Protein AF-A0A8H8N3V1-F1 (afdb_monomer_lite)

Secondary structure (DSSP, 8-state):
---EEEEEEEESEEEEEEEEESSSSS-SSS-EEEEEEEEHHHHHTTGGG-SSTT--EEEEEEEEPPGGGHHHHHHHH-STT-

Sequence (82 aa):
MRSALVPGFLKGYVRRFAQSSSDHRGTPEHPGRVVTLIAADDWSSFSSTDEFPHEDVVWGVCYTIDPEYAEEMRKYLGADVF

Structure (mmCIF, N/CA/C/O backbone):
data_AF-A0A8H8N3V1-F1
#
_entry.id   AF-A0A8H8N3V1-F1
#
loop_
_atom_site.group_PDB
_atom_site.id
_atom_site.type_symbol
_atom_site.label_atom_id
_atom_site.label_alt_id
_atom_site.label_comp_id
_atom_site.label_asym_id
_atom_site.label_entity_id
_atom_site.label_seq_id
_atom_site.pdbx_PDB_ins_code
_atom_site.Cartn_x
_atom_site.Cartn_y
_atom_site.Cartn_z
_atom_site.occupancy
_atom_site.B_iso_or_equiv
_atom_site.auth_seq_id
_atom_site.auth_comp_id
_atom_site.auth_asym_id
_atom_site.auth_atom_id
_atom_site.pdbx_PDB_model_num
ATOM 1 N N . MET A 1 1 ? -4.943 7.755 19.861 1.00 51.38 1 MET A N 1
AT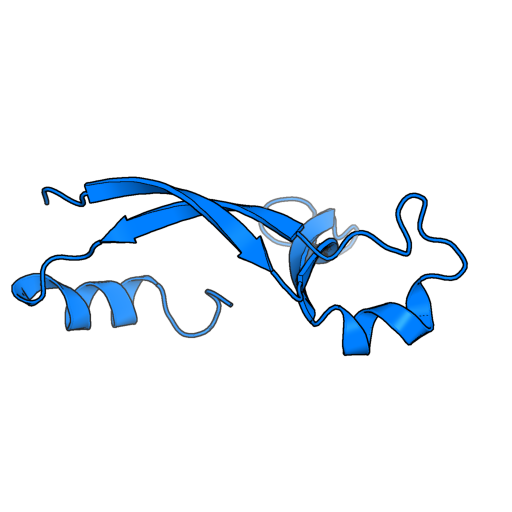OM 2 C CA . MET A 1 1 ? -5.310 6.909 18.707 1.00 51.38 1 MET A CA 1
ATOM 3 C C . MET A 1 1 ? -5.130 5.440 19.083 1.00 51.38 1 MET A C 1
ATOM 5 O O . MET A 1 1 ? -4.000 4.999 19.240 1.00 51.38 1 MET A O 1
ATOM 9 N N . ARG A 1 2 ? -6.215 4.694 19.328 1.00 51.03 2 ARG A N 1
ATOM 10 C CA . ARG A 1 2 ? -6.166 3.227 19.459 1.00 51.03 2 ARG A CA 1
ATOM 11 C C . ARG A 1 2 ? -6.833 2.640 18.220 1.00 51.03 2 ARG A C 1
ATOM 13 O O . ARG A 1 2 ? -8.010 2.312 18.259 1.00 51.03 2 ARG A O 1
ATOM 20 N N . SER A 1 3 ? -6.112 2.591 17.105 1.00 63.16 3 SER A N 1
ATOM 21 C CA . SER A 1 3 ? -6.583 1.836 15.947 1.00 63.16 3 SER A CA 1
ATOM 22 C C . SER A 1 3 ? -6.435 0.344 16.244 1.00 63.16 3 SER A C 1
ATOM 24 O O . SER A 1 3 ? -5.395 -0.102 16.733 1.00 63.16 3 SER A O 1
ATOM 26 N N . ALA A 1 4 ? -7.488 -0.436 15.998 1.00 76.94 4 ALA A N 1
ATOM 27 C CA . ALA A 1 4 ? -7.369 -1.889 16.001 1.00 76.94 4 ALA A CA 1
ATOM 28 C C . ALA A 1 4 ? -6.628 -2.310 14.726 1.00 76.94 4 ALA A C 1
ATOM 30 O O . ALA A 1 4 ? -6.984 -1.867 13.632 1.00 76.94 4 ALA A O 1
ATOM 31 N N . LEU A 1 5 ? -5.593 -3.135 14.890 1.00 89.44 5 LEU A N 1
ATOM 32 C CA . LEU A 1 5 ? -4.780 -3.690 13.814 1.00 89.44 5 LEU A CA 1
ATOM 33 C C . LEU A 1 5 ? -5.174 -5.152 13.621 1.00 89.44 5 LEU A C 1
ATOM 35 O O . LEU A 1 5 ? -4.973 -5.965 14.523 1.00 89.44 5 LEU A O 1
ATOM 39 N N . VAL A 1 6 ? -5.725 -5.484 12.454 1.00 96.06 6 VAL A N 1
ATOM 40 C CA . VAL A 1 6 ? -6.182 -6.845 12.145 1.00 96.06 6 VAL A CA 1
ATOM 41 C C . VAL A 1 6 ? -5.449 -7.362 10.905 1.00 96.06 6 VAL A C 1
ATOM 43 O O . VAL A 1 6 ? -5.661 -6.824 9.815 1.00 96.06 6 VAL A O 1
ATOM 46 N N . PRO A 1 7 ? -4.583 -8.386 11.032 1.00 96.81 7 PRO A N 1
ATOM 47 C CA . PRO A 1 7 ? -4.028 -9.084 9.879 1.00 96.81 7 PRO A CA 1
ATOM 48 C C . PRO A 1 7 ? -5.141 -9.759 9.076 1.00 96.81 7 PRO A C 1
ATOM 50 O O . PRO A 1 7 ? -6.068 -10.334 9.646 1.00 96.81 7 PRO A O 1
ATOM 53 N N . GLY A 1 8 ? -5.036 -9.723 7.754 1.00 96.56 8 GLY A N 1
ATOM 54 C CA . GLY A 1 8 ? -6.020 -10.344 6.880 1.00 96.56 8 GLY A CA 1
ATOM 55 C C . GLY A 1 8 ? -5.581 -10.339 5.427 1.00 96.56 8 GLY A C 1
ATOM 56 O O . GLY A 1 8 ? -4.411 -10.120 5.107 1.00 96.56 8 GLY A O 1
ATOM 57 N N . PHE A 1 9 ? -6.538 -10.580 4.542 1.00 96.50 9 PHE A N 1
ATOM 58 C CA . PHE A 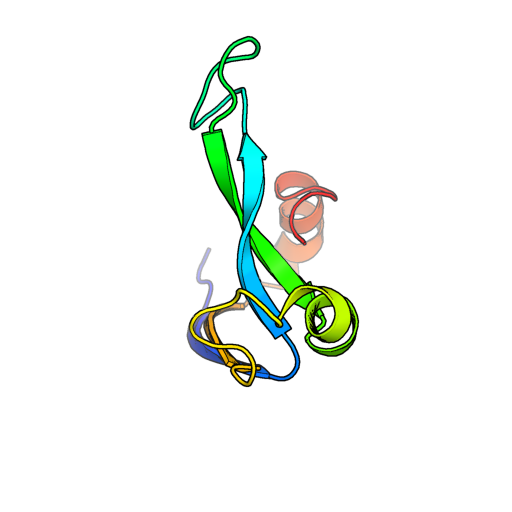1 9 ? -6.309 -10.540 3.109 1.00 96.50 9 PHE A CA 1
ATOM 59 C C . PHE A 1 9 ? -7.517 -9.962 2.371 1.00 96.50 9 PHE A C 1
ATOM 61 O O . PHE A 1 9 ? -8.647 -10.007 2.861 1.00 96.50 9 PHE A O 1
ATOM 68 N N . LEU A 1 10 ? -7.259 -9.440 1.177 1.00 95.62 10 LEU A N 1
ATOM 69 C CA . LEU A 1 10 ? -8.242 -8.942 0.224 1.00 95.62 10 LEU A CA 1
ATOM 70 C C . LEU A 1 10 ? -8.320 -9.912 -0.961 1.00 95.62 10 LEU A C 1
ATOM 72 O O . LEU A 1 10 ? -7.278 -10.346 -1.441 1.00 95.62 10 LEU A O 1
ATOM 76 N N . LYS A 1 11 ? -9.529 -10.258 -1.416 1.00 96.88 11 LYS A N 1
ATOM 77 C CA . LYS A 1 11 ? -9.762 -11.095 -2.609 1.00 96.88 11 LYS A CA 1
ATOM 78 C C . LYS A 1 11 ? -10.127 -10.242 -3.823 1.00 96.88 11 LYS A C 1
ATOM 80 O O . LYS A 1 11 ? -10.699 -9.170 -3.643 1.00 96.88 11 LYS A O 1
ATOM 85 N N . GLY A 1 12 ? -9.883 -10.757 -5.026 1.00 96.19 12 GLY A N 1
ATOM 86 C CA . GLY A 1 12 ? -10.208 -10.104 -6.298 1.00 96.19 12 GLY A CA 1
ATOM 87 C C . GLY A 1 12 ? -9.199 -9.037 -6.726 1.00 96.19 12 GLY A C 1
ATOM 88 O O . GLY A 1 12 ? -9.490 -8.247 -7.621 1.00 96.19 12 GLY A O 1
ATOM 89 N N . TYR A 1 13 ? -8.023 -8.998 -6.095 1.00 96.00 13 TYR A N 1
ATOM 90 C CA . TYR A 1 13 ? -6.965 -8.039 -6.404 1.00 96.00 13 TYR A CA 1
ATOM 91 C C . TYR A 1 13 ? -5.618 -8.741 -6.505 1.00 96.00 13 TYR A C 1
ATOM 93 O O . TYR A 1 13 ? -5.359 -9.718 -5.805 1.00 96.00 13 TYR A O 1
ATOM 101 N N . VAL A 1 14 ? -4.731 -8.175 -7.315 1.00 94.94 14 VAL A N 1
ATOM 102 C CA . VAL A 1 14 ? -3.303 -8.491 -7.320 1.00 94.94 14 VAL A CA 1
ATOM 103 C C . VAL A 1 14 ? -2.510 -7.337 -6.728 1.00 94.94 14 VAL A C 1
ATOM 105 O O . VAL A 1 14 ? -2.865 -6.169 -6.886 1.00 94.94 14 VAL A O 1
ATOM 108 N N . ARG A 1 15 ? -1.389 -7.659 -6.076 1.00 95.00 15 ARG A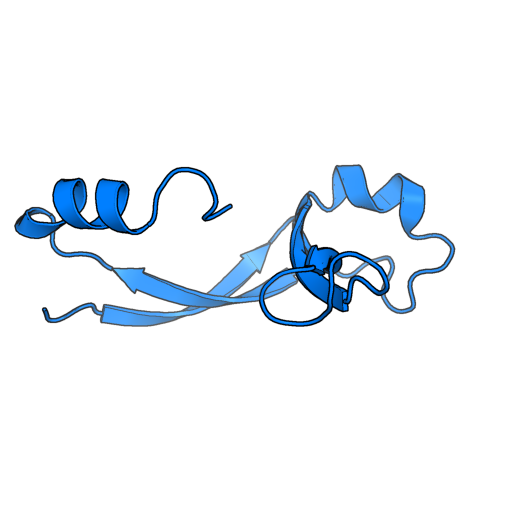 N 1
ATOM 109 C CA . ARG A 1 15 ? -0.389 -6.670 -5.663 1.00 95.00 15 ARG A CA 1
ATOM 110 C C . ARG A 1 15 ? 0.841 -6.811 -6.536 1.00 95.00 15 ARG A C 1
ATOM 112 O O . ARG A 1 15 ? 1.493 -7.857 -6.517 1.00 95.00 15 ARG A O 1
ATOM 119 N N . ARG A 1 16 ? 1.184 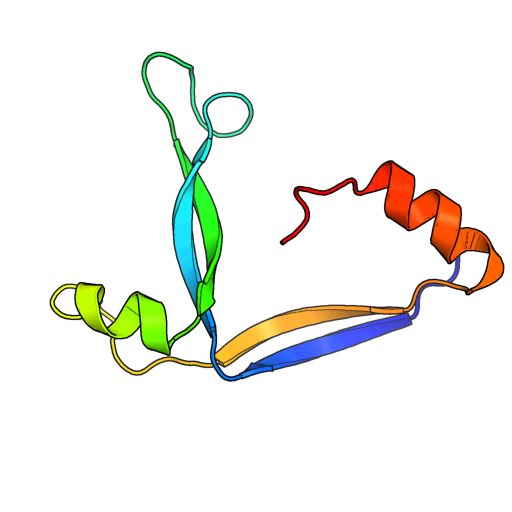-5.751 -7.264 1.00 93.06 16 ARG A N 1
ATOM 120 C CA . ARG A 1 16 ? 2.347 -5.719 -8.162 1.00 93.06 16 ARG A CA 1
ATOM 121 C C . ARG A 1 16 ? 3.096 -4.401 -8.033 1.00 93.06 16 ARG A C 1
ATOM 123 O O . ARG A 1 16 ? 2.517 -3.376 -7.683 1.00 93.06 16 ARG A O 1
ATOM 130 N N . PHE A 1 17 ? 4.393 -4.426 -8.336 1.00 93.62 17 PHE A N 1
ATOM 131 C CA . PHE A 1 17 ? 5.231 -3.228 -8.422 1.00 93.62 17 PHE A CA 1
ATOM 132 C C . PHE A 1 17 ? 5.000 -2.525 -9.767 1.00 93.62 17 PHE A C 1
ATOM 134 O O . PHE A 1 17 ? 5.856 -2.540 -10.652 1.00 93.62 17 PHE A O 1
ATOM 141 N N . ALA A 1 18 ? 3.798 -1.983 -9.952 1.00 92.25 18 ALA A N 1
ATOM 142 C CA . ALA A 1 18 ? 3.327 -1.442 -11.227 1.00 92.25 18 ALA A CA 1
ATOM 143 C C . ALA A 1 18 ? 3.115 0.081 -11.215 1.00 92.25 18 ALA A C 1
ATOM 145 O O . ALA A 1 18 ? 2.815 0.654 -12.259 1.00 92.25 18 ALA A O 1
ATOM 146 N N . GLN A 1 19 ? 3.319 0.749 -10.077 1.00 94.31 19 GLN A N 1
ATOM 147 C CA . GLN A 1 19 ? 3.194 2.200 -9.959 1.00 94.31 19 GLN A CA 1
ATOM 148 C C . GLN A 1 19 ? 4.570 2.869 -10.032 1.00 94.31 19 GLN A C 1
ATOM 150 O O . GLN A 1 19 ? 5.507 2.443 -9.358 1.00 94.31 19 GLN A O 1
ATOM 155 N N . SER A 1 20 ? 4.700 3.911 -10.855 1.00 95.44 20 SER A N 1
ATOM 156 C CA . SER A 1 20 ? 5.932 4.704 -10.967 1.00 95.44 20 SER A CA 1
ATOM 157 C C . SER A 1 20 ? 6.167 5.527 -9.697 1.00 95.44 20 SER A C 1
ATOM 159 O O . SER A 1 20 ? 5.233 6.140 -9.187 1.00 95.44 20 SER A O 1
ATOM 161 N N . SER A 1 21 ? 7.404 5.570 -9.197 1.00 95.94 21 SER A N 1
ATOM 162 C CA . SER A 1 21 ? 7.803 6.444 -8.085 1.00 95.94 21 SER A CA 1
ATOM 163 C C . SER A 1 21 ? 9.109 7.159 -8.410 1.00 95.94 21 SER A C 1
ATOM 165 O O . SER A 1 21 ? 10.172 6.542 -8.487 1.00 95.94 21 SER A O 1
ATOM 167 N N . SER A 1 22 ? 9.026 8.475 -8.579 1.00 95.56 22 SER A N 1
ATOM 168 C CA . SER A 1 22 ? 10.156 9.354 -8.911 1.00 95.56 22 SER A CA 1
ATOM 169 C C . SER A 1 22 ? 10.625 10.224 -7.742 1.00 95.56 22 SER A C 1
ATOM 171 O O . SER A 1 22 ? 11.617 10.930 -7.871 1.00 95.56 22 SER A O 1
ATOM 173 N N . ASP A 1 23 ? 9.899 10.214 -6.629 1.00 92.69 23 ASP A N 1
ATOM 174 C CA . ASP A 1 23 ? 10.077 11.108 -5.480 1.00 92.69 23 ASP A CA 1
ATOM 175 C C . ASP A 1 23 ? 10.523 10.376 -4.200 1.00 92.69 23 ASP A C 1
ATOM 177 O O . ASP A 1 23 ? 11.164 10.971 -3.337 1.00 92.69 23 ASP A O 1
ATOM 181 N N . HIS A 1 24 ? 10.230 9.076 -4.087 1.00 92.44 24 HIS A N 1
ATOM 182 C CA . HIS A 1 24 ? 10.548 8.269 -2.903 1.00 92.44 24 HIS A CA 1
ATOM 183 C C . HIS A 1 24 ? 11.454 7.069 -3.183 1.00 92.44 24 HIS A C 1
ATOM 185 O O . HIS A 1 24 ? 12.272 6.700 -2.334 1.00 92.44 24 HIS A O 1
ATOM 191 N N . ARG A 1 25 ? 11.252 6.374 -4.310 1.00 94.81 25 ARG A N 1
ATOM 192 C CA . ARG A 1 25 ? 11.971 5.132 -4.663 1.00 94.81 25 ARG A CA 1
ATOM 193 C C . ARG A 1 25 ? 12.649 5.195 -6.033 1.00 94.81 25 ARG A C 1
ATOM 195 O O . ARG A 1 25 ? 13.014 4.159 -6.578 1.00 94.81 25 ARG A O 1
ATOM 202 N N . GLY A 1 26 ? 12.850 6.398 -6.554 1.00 95.50 26 GLY A N 1
ATOM 203 C CA . GLY A 1 26 ? 13.556 6.675 -7.799 1.00 95.50 26 GLY A CA 1
ATOM 204 C C . GLY A 1 26 ? 13.873 8.159 -7.913 1.00 95.50 26 GLY A C 1
ATOM 205 O O . GLY A 1 26 ? 13.805 8.885 -6.922 1.00 95.50 26 GLY A O 1
ATOM 206 N N . THR A 1 27 ? 14.198 8.595 -9.123 1.00 96.88 27 THR A N 1
ATOM 207 C CA . THR A 1 27 ? 14.322 10.013 -9.486 1.00 96.88 27 THR A CA 1
ATOM 208 C C . THR A 1 27 ? 13.405 10.320 -10.673 1.00 96.88 27 THR A C 1
ATOM 210 O O . THR A 1 27 ? 12.879 9.387 -11.289 1.00 96.88 27 THR A O 1
ATOM 213 N N . PRO A 1 28 ? 13.194 11.596 -11.037 1.00 96.31 28 PRO A N 1
ATOM 214 C CA . PRO A 1 28 ? 12.466 11.944 -12.257 1.00 96.31 28 PRO A CA 1
ATOM 215 C C . PRO A 1 28 ? 13.055 11.306 -13.527 1.00 96.31 28 PRO A C 1
ATOM 217 O O . PRO A 1 28 ? 12.308 10.878 -14.403 1.00 96.31 28 PRO A O 1
ATOM 220 N N . GLU A 1 29 ? 14.381 11.193 -13.616 1.00 97.69 29 GLU A N 1
ATOM 221 C CA . GLU A 1 29 ? 15.094 10.619 -14.765 1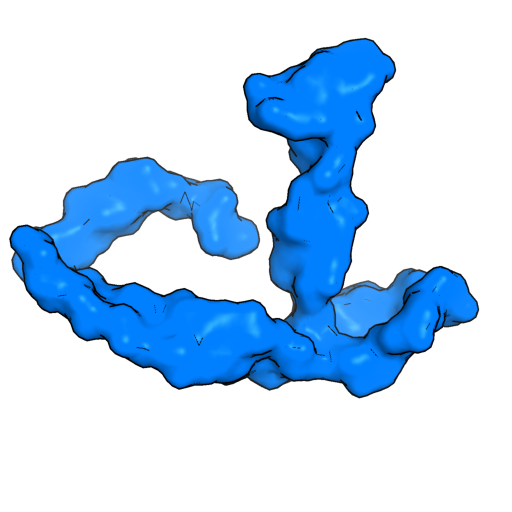.00 97.69 29 GLU A CA 1
ATOM 222 C C . GLU A 1 29 ? 15.114 9.084 -14.732 1.00 97.69 29 GLU A C 1
ATOM 224 O O . GLU A 1 29 ? 15.122 8.427 -15.775 1.00 97.69 29 GLU A O 1
ATOM 229 N N . HIS A 1 30 ? 15.112 8.507 -13.529 1.00 96.88 30 HIS A N 1
ATOM 230 C CA . HIS A 1 30 ? 15.154 7.068 -13.292 1.00 96.88 30 HIS A CA 1
ATOM 231 C C . HIS A 1 30 ? 14.081 6.671 -12.272 1.00 96.88 30 HIS A C 1
ATOM 233 O O . HIS A 1 30 ? 14.395 6.427 -11.100 1.00 96.88 30 HIS A O 1
ATOM 239 N N . PRO A 1 31 ? 12.803 6.621 -12.690 1.00 97.31 31 PRO A N 1
ATOM 240 C CA . PRO A 1 31 ? 11.720 6.293 -11.781 1.00 97.31 31 PRO A CA 1
ATOM 241 C C . PRO A 1 31 ? 11.840 4.846 -11.303 1.00 97.31 31 PRO A C 1
ATOM 243 O O . PRO A 1 31 ? 12.072 3.918 -12.081 1.00 97.31 31 PRO A O 1
ATOM 246 N N . GLY A 1 32 ? 11.642 4.657 -10.003 1.00 97.25 32 GLY A N 1
ATOM 247 C CA . GLY A 1 32 ? 11.460 3.343 -9.415 1.00 97.25 32 GLY A CA 1
ATOM 248 C C . GLY A 1 32 ? 10.048 2.827 -9.651 1.00 97.25 32 GLY A C 1
ATOM 249 O O . GLY A 1 32 ? 9.187 3.506 -10.217 1.00 97.25 32 GLY A O 1
ATOM 250 N N . ARG A 1 33 ? 9.793 1.616 -9.160 1.00 96.06 33 ARG A N 1
ATOM 251 C CA . ARG A 1 33 ? 8.448 1.042 -9.101 1.00 96.06 33 ARG A CA 1
ATOM 252 C C . ARG A 1 33 ? 8.074 0.740 -7.659 1.00 96.06 33 ARG A C 1
ATOM 254 O O . ARG A 1 33 ? 8.903 0.244 -6.899 1.00 96.06 33 ARG A O 1
ATOM 261 N N . VAL A 1 34 ? 6.831 1.027 -7.294 1.00 95.75 34 VAL A N 1
ATOM 262 C CA . VAL A 1 34 ? 6.246 0.744 -5.978 1.00 95.75 34 VAL A CA 1
ATOM 263 C C . VAL A 1 34 ? 4.992 -0.108 -6.125 1.00 95.75 34 VAL A C 1
ATOM 265 O O . VAL A 1 34 ? 4.456 -0.275 -7.224 1.00 95.75 34 VAL A O 1
ATOM 268 N N . VAL A 1 35 ? 4.576 -0.708 -5.011 1.00 95.19 35 VAL A N 1
ATOM 269 C CA . VAL A 1 35 ? 3.397 -1.572 -4.963 1.00 95.19 35 VAL A CA 1
ATOM 270 C C . VAL A 1 35 ? 2.119 -0.773 -5.186 1.00 95.19 35 VAL A C 1
ATOM 272 O O . VAL A 1 35 ? 1.961 0.307 -4.635 1.00 95.19 35 VAL A O 1
ATOM 275 N N . THR A 1 36 ? 1.197 -1.359 -5.939 1.00 94.25 36 THR A N 1
ATOM 276 C CA . THR A 1 36 ? -0.190 -0.907 -6.074 1.00 94.25 36 THR A CA 1
ATOM 277 C C . THR A 1 36 ? -1.119 -2.126 -6.098 1.00 94.25 36 THR A C 1
ATOM 279 O O . THR A 1 36 ? -0.649 -3.261 -6.279 1.00 94.25 36 THR A O 1
ATOM 282 N N . LEU A 1 37 ? -2.412 -1.905 -5.861 1.00 95.19 37 LEU A N 1
ATOM 283 C CA . LEU A 1 37 ? -3.459 -2.910 -6.010 1.00 95.19 37 LEU A CA 1
ATOM 284 C C . LEU A 1 37 ? -4.127 -2.735 -7.370 1.00 95.19 37 LEU A C 1
ATOM 286 O O . LEU A 1 37 ? -4.503 -1.632 -7.745 1.00 95.19 37 LEU A O 1
ATOM 290 N N . ILE A 1 38 ? -4.300 -3.832 -8.097 1.00 93.56 38 ILE A N 1
ATOM 291 C CA . ILE A 1 38 ? -4.991 -3.844 -9.389 1.00 93.56 38 ILE A CA 1
ATOM 292 C C . ILE A 1 38 ? -6.104 -4.879 -9.282 1.00 93.56 38 ILE A C 1
ATOM 294 O O . ILE A 1 38 ? -5.877 -5.958 -8.727 1.00 93.56 38 ILE A O 1
ATOM 298 N N . ALA A 1 39 ? -7.301 -4.561 -9.775 1.00 94.69 39 ALA A N 1
ATOM 299 C CA . ALA A 1 39 ? -8.374 -5.544 -9.857 1.00 94.69 39 ALA A CA 1
ATOM 300 C C . ALA A 1 39 ? -7.888 -6.753 -10.674 1.00 94.69 39 ALA A C 1
ATOM 302 O O . ALA A 1 39 ? -7.253 -6.591 -11.719 1.00 94.69 39 ALA A O 1
ATOM 303 N N . ALA A 1 40 ? -8.156 -7.969 -10.196 1.00 93.75 40 ALA A N 1
ATOM 304 C CA . ALA A 1 40 ? -7.675 -9.185 -10.853 1.00 93.75 40 ALA A CA 1
ATOM 305 C C . ALA A 1 40 ? -8.196 -9.300 -12.300 1.00 93.75 40 ALA A C 1
ATOM 307 O O . ALA A 1 40 ? -7.456 -9.718 -13.192 1.00 93.75 40 ALA A O 1
ATOM 308 N N . ASP A 1 41 ? -9.427 -8.845 -12.544 1.00 93.62 41 ASP A N 1
ATOM 309 C CA . ASP A 1 41 ? -10.037 -8.817 -13.876 1.00 93.62 41 ASP A CA 1
ATOM 310 C C . ASP A 1 41 ? -9.271 -7.899 -14.839 1.00 93.62 41 ASP A C 1
ATOM 312 O O . ASP A 1 41 ? -8.969 -8.307 -15.962 1.00 93.62 41 ASP A O 1
ATOM 316 N N . ASP A 1 42 ? -8.871 -6.705 -14.390 1.00 93.06 42 ASP A N 1
ATOM 317 C CA . ASP A 1 42 ? -8.071 -5.771 -15.194 1.00 93.06 42 ASP A CA 1
ATOM 318 C C . ASP A 1 42 ? -6.669 -6.334 -15.463 1.00 93.06 42 ASP A C 1
ATOM 320 O O . ASP A 1 42 ? -6.132 -6.223 -16.569 1.00 93.06 42 ASP A O 1
ATOM 324 N N . TRP A 1 43 ? -6.075 -6.987 -14.460 1.00 91.88 43 TRP A N 1
ATOM 325 C CA . TRP A 1 43 ? -4.746 -7.581 -14.577 1.00 91.88 43 TRP A CA 1
ATOM 326 C C . TRP A 1 43 ? -4.701 -8.803 -15.497 1.00 91.88 43 TRP A C 1
ATOM 328 O O . TRP A 1 43 ? -3.665 -9.075 -16.108 1.00 91.88 43 TRP A O 1
ATOM 338 N N . SER A 1 44 ? -5.814 -9.525 -15.643 1.00 88.94 44 SER A N 1
ATOM 339 C CA . SER A 1 44 ? -5.892 -10.753 -16.443 1.00 88.94 44 SER A CA 1
ATOM 340 C C . SER A 1 44 ? -5.346 -10.571 -17.866 1.00 88.94 44 SER A C 1
ATOM 342 O O . SER A 1 44 ? -4.628 -11.437 -18.370 1.00 88.94 44 SER A O 1
ATOM 344 N N . SER A 1 45 ? -5.573 -9.399 -18.466 1.00 88.38 45 SER A N 1
ATOM 345 C CA . SER A 1 45 ? -5.103 -9.045 -19.812 1.00 88.38 45 SER A CA 1
ATOM 346 C C . SER A 1 45 ? -3.578 -8.886 -19.924 1.00 88.38 45 SER A C 1
ATOM 348 O O . SER A 1 45 ? -3.035 -8.949 -21.024 1.00 88.38 45 SER A O 1
ATOM 350 N N . PHE A 1 46 ? -2.879 -8.702 -18.802 1.00 85.44 46 PHE A N 1
ATOM 351 C CA . PHE A 1 46 ? -1.424 -8.504 -18.717 1.00 85.44 46 PHE A CA 1
ATOM 352 C C . PHE A 1 46 ? -0.694 -9.693 -18.072 1.00 85.44 46 PHE A C 1
ATOM 354 O O . PHE A 1 46 ? 0.535 -9.719 -18.007 1.00 85.44 46 PHE A O 1
ATOM 361 N N . SER A 1 47 ? -1.446 -10.695 -17.615 1.00 83.12 47 SER A N 1
ATOM 362 C CA . SER A 1 47 ? -0.949 -11.818 -16.816 1.00 83.12 47 SER A CA 1
ATOM 363 C C . SER A 1 47 ? -0.091 -12.826 -17.588 1.00 83.12 47 SER A C 1
ATOM 365 O O . SER A 1 47 ? 0.565 -13.661 -16.974 1.00 83.12 47 SER A O 1
ATOM 367 N N . SER A 1 48 ? -0.031 -12.754 -18.924 1.00 84.38 48 SER A N 1
ATOM 368 C CA . SER A 1 48 ? 0.678 -13.740 -19.757 1.00 84.38 48 SER A CA 1
ATOM 369 C C . SER A 1 48 ? 2.176 -13.861 -19.459 1.00 84.38 48 SER A C 1
ATOM 371 O O . SER A 1 48 ? 2.790 -14.865 -19.806 1.00 84.38 48 SER A O 1
ATOM 373 N N . THR A 1 49 ? 2.771 -12.831 -18.856 1.00 82.06 49 THR A N 1
ATOM 374 C CA . THR A 1 49 ? 4.178 -12.814 -18.426 1.00 82.06 49 THR A CA 1
ATOM 375 C C . THR A 1 49 ? 4.327 -12.682 -16.909 1.00 82.06 49 THR A C 1
ATOM 377 O O . THR A 1 49 ? 5.421 -12.394 -16.432 1.00 82.06 49 THR A O 1
ATOM 380 N N . ASP A 1 50 ? 3.237 -12.823 -16.155 1.00 84.75 50 ASP A N 1
ATOM 381 C CA . ASP A 1 50 ? 3.262 -12.821 -14.696 1.00 84.75 50 ASP A CA 1
ATOM 382 C C . ASP A 1 50 ? 3.646 -14.218 -14.190 1.00 84.75 50 ASP A C 1
ATOM 384 O O . ASP A 1 50 ? 3.159 -15.231 -14.690 1.00 84.75 50 ASP A O 1
ATOM 388 N N . GLU A 1 51 ? 4.526 -14.269 -13.193 1.00 83.00 51 GLU A N 1
ATOM 389 C CA . GLU A 1 51 ? 4.946 -15.504 -12.528 1.00 83.00 51 GLU A CA 1
ATOM 390 C C . GLU A 1 51 ? 3.804 -16.121 -11.698 1.00 83.00 51 GLU A C 1
ATOM 392 O O . GLU A 1 51 ? 3.770 -17.332 -11.479 1.00 83.00 51 GLU A O 1
ATOM 397 N N . PHE A 1 52 ? 2.818 -15.304 -11.304 1.00 83.25 52 PHE A N 1
ATOM 398 C CA . PHE A 1 52 ? 1.649 -15.715 -10.522 1.00 83.25 52 PHE A CA 1
ATOM 399 C C . PHE A 1 52 ? 0.340 -15.237 -11.179 1.00 83.25 52 PHE A C 1
ATOM 401 O O . PHE A 1 52 ? -0.381 -14.415 -10.609 1.00 83.25 52 PHE A O 1
ATOM 408 N N . PRO A 1 53 ? -0.011 -15.748 -12.375 1.00 78.06 53 PRO A N 1
ATOM 409 C CA . PRO A 1 53 ? -1.094 -15.206 -13.205 1.00 78.06 53 PRO A CA 1
ATOM 410 C C . PRO A 1 53 ? -2.507 -15.482 -12.664 1.00 78.06 53 PRO A C 1
ATOM 412 O O . PRO A 1 53 ? -3.479 -14.924 -13.165 1.00 78.06 53 PRO A O 1
ATOM 415 N N . HIS A 1 54 ? -2.632 -16.349 -11.656 1.00 81.50 54 HIS A N 1
ATOM 416 C CA . HIS A 1 54 ? -3.907 -16.750 -11.048 1.00 81.50 54 HIS A CA 1
ATOM 417 C C . HIS A 1 54 ? -4.024 -16.353 -9.572 1.00 81.50 54 HIS A C 1
ATOM 419 O O . HIS A 1 54 ? -4.943 -16.798 -8.890 1.00 81.50 54 HIS A O 1
ATOM 425 N N . GLU A 1 55 ? -3.079 -15.569 -9.052 1.00 86.19 55 GLU A N 1
ATOM 426 C CA . GLU A 1 55 ? -3.196 -15.027 -7.702 1.00 86.19 55 GLU A CA 1
ATOM 427 C C . GLU A 1 55 ? -4.233 -13.900 -7.707 1.00 86.19 55 GLU A C 1
ATOM 429 O O . GLU A 1 55 ? -4.143 -12.983 -8.512 1.00 86.19 55 GLU A O 1
ATOM 434 N N . ASP A 1 56 ? -5.211 -13.955 -6.811 1.00 93.19 56 ASP A N 1
ATOM 435 C CA . ASP A 1 56 ? -6.221 -12.907 -6.622 1.00 93.19 56 ASP A CA 1
ATOM 436 C C . ASP A 1 56 ? -6.394 -12.543 -5.138 1.00 93.19 56 ASP A C 1
ATOM 438 O O . ASP A 1 56 ? -7.394 -11.940 -4.737 1.00 93.19 56 ASP A O 1
ATOM 442 N N . VAL A 1 57 ? -5.420 -12.927 -4.307 1.00 95.88 57 VAL A N 1
ATOM 443 C CA . VAL A 1 57 ? -5.410 -12.704 -2.862 1.00 95.88 57 VAL A CA 1
ATOM 444 C C . VAL A 1 57 ? -4.223 -11.832 -2.478 1.00 95.88 57 VAL A C 1
ATOM 446 O O . VAL A 1 57 ? -3.074 -12.196 -2.705 1.00 95.88 57 VAL A O 1
ATOM 449 N N . VAL A 1 58 ? -4.483 -10.717 -1.795 1.00 96.56 58 VAL A N 1
ATOM 450 C CA . VAL A 1 58 ? -3.440 -9.840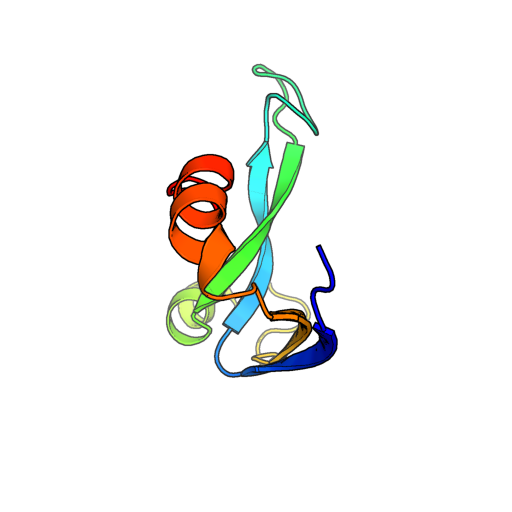 -1.250 1.00 96.56 58 VAL A CA 1
ATOM 451 C C . VAL A 1 58 ? -3.477 -9.844 0.265 1.00 96.56 58 VAL A C 1
ATOM 453 O O . VAL A 1 58 ? -4.426 -9.367 0.880 1.00 96.56 58 VAL A O 1
ATOM 456 N N . TRP A 1 59 ? -2.398 -10.318 0.879 1.00 97.19 59 TRP A N 1
ATOM 457 C CA . TRP A 1 59 ? -2.203 -10.242 2.324 1.00 97.19 59 TRP A CA 1
ATOM 458 C C . TRP A 1 59 ? -1.817 -8.835 2.778 1.00 97.19 59 TRP A C 1
ATOM 460 O O . TRP A 1 59 ? -0.954 -8.184 2.176 1.00 97.19 59 TRP A O 1
ATOM 470 N N . GLY A 1 60 ? -2.414 -8.396 3.883 1.00 96.00 60 GLY A N 1
ATOM 471 C CA . GLY A 1 60 ? -2.186 -7.078 4.453 1.00 96.00 60 GLY A CA 1
ATOM 472 C C . GLY A 1 60 ? -2.771 -6.925 5.851 1.00 96.00 60 GLY A C 1
ATOM 473 O O . GLY A 1 60 ? -2.958 -7.890 6.595 1.00 96.00 60 GLY A O 1
ATOM 474 N N . VAL A 1 61 ? -3.031 -5.674 6.212 1.00 95.88 61 VAL A N 1
ATOM 475 C CA . VAL A 1 61 ? -3.505 -5.279 7.534 1.00 95.88 61 VAL A CA 1
ATOM 476 C C . VAL A 1 61 ? -4.650 -4.290 7.370 1.00 95.88 61 VAL A C 1
ATOM 478 O O . VAL A 1 61 ? -4.536 -3.331 6.611 1.00 95.88 61 VAL A O 1
ATOM 481 N N . CYS A 1 62 ? -5.741 -4.511 8.098 1.00 94.31 62 CYS A N 1
ATOM 482 C CA . CYS A 1 62 ? -6.838 -3.561 8.210 1.00 94.31 62 CYS A CA 1
ATOM 483 C C . CYS A 1 62 ? -6.664 -2.723 9.482 1.00 94.31 62 CYS A C 1
ATOM 485 O O . CYS A 1 62 ? -6.482 -3.268 10.575 1.00 94.31 62 CYS A O 1
ATOM 487 N N . TYR A 1 63 ? -6.739 -1.402 9.328 1.00 92.62 63 TYR A N 1
ATOM 488 C CA . TYR A 1 63 ? -6.736 -0.448 10.431 1.00 92.62 63 TYR A CA 1
ATOM 489 C C . TYR A 1 63 ? -8.151 0.078 10.646 1.00 92.62 63 TYR A C 1
ATOM 491 O O . TYR A 1 63 ? -8.737 0.681 9.749 1.00 92.62 63 TYR A O 1
ATOM 499 N N . THR A 1 64 ? -8.694 -0.113 11.848 1.00 92.75 64 THR A N 1
ATOM 500 C CA . THR A 1 64 ? -9.947 0.549 12.238 1.00 92.75 64 THR A CA 1
ATOM 501 C C . THR A 1 64 ? -9.634 1.944 12.762 1.00 92.75 64 THR A C 1
ATOM 503 O O . THR A 1 64 ? -8.872 2.086 13.720 1.00 92.75 64 THR A O 1
ATOM 506 N N . ILE A 1 65 ? -10.216 2.966 12.140 1.00 91.19 65 ILE A N 1
ATOM 507 C CA . ILE A 1 65 ? -10.105 4.359 12.579 1.00 91.19 65 ILE A CA 1
ATOM 508 C C . ILE A 1 65 ? -11.297 4.683 13.479 1.00 91.19 65 ILE A C 1
ATOM 510 O O . ILE A 1 65 ? -12.433 4.352 13.141 1.00 91.19 65 ILE A O 1
ATOM 514 N N . ASP A 1 66 ? -11.031 5.317 14.623 1.00 93.31 66 ASP A N 1
ATOM 515 C CA . ASP A 1 66 ? -12.083 5.834 15.502 1.00 93.31 66 ASP A CA 1
ATOM 516 C C . ASP A 1 66 ? -12.969 6.819 14.715 1.00 93.31 66 ASP A C 1
ATOM 518 O O . ASP A 1 66 ? -12.417 7.710 14.054 1.00 93.31 66 ASP A O 1
ATOM 522 N N . PRO A 1 67 ? -14.310 6.688 14.757 1.00 93.56 67 PRO A N 1
ATOM 523 C CA . PRO A 1 67 ? -15.214 7.608 14.076 1.00 93.56 67 PRO A CA 1
ATOM 524 C C . PRO A 1 67 ? -14.938 9.089 14.362 1.00 93.56 67 PRO A C 1
ATOM 526 O O . PRO A 1 67 ? -15.110 9.904 13.456 1.00 93.56 67 PRO A O 1
ATOM 529 N N . GLU A 1 68 ? -14.459 9.435 15.565 1.00 96.44 68 GLU A N 1
ATOM 530 C CA . GLU A 1 68 ? -14.097 10.812 15.935 1.00 96.44 68 GLU A CA 1
ATOM 531 C C . GLU A 1 68 ? -12.987 11.392 15.036 1.00 96.44 68 GLU A C 1
ATOM 533 O O . GLU A 1 68 ? -13.017 12.575 14.700 1.00 96.44 68 GLU A O 1
ATOM 538 N N . TYR A 1 69 ? -12.050 10.558 14.567 1.00 92.94 69 TYR A N 1
ATOM 539 C CA . TYR A 1 69 ? -10.911 10.973 13.733 1.00 92.94 69 TYR A CA 1
ATOM 540 C C . TYR A 1 69 ? -11.091 10.652 12.244 1.00 92.94 69 TYR A C 1
ATOM 542 O O . TYR A 1 69 ? -10.183 10.882 11.445 1.00 92.94 69 TYR A O 1
ATOM 550 N N . ALA A 1 70 ? -12.235 10.099 11.835 1.00 91.19 70 ALA A N 1
ATOM 551 C CA . ALA A 1 70 ? -12.403 9.564 10.487 1.00 91.19 70 ALA A CA 1
ATOM 552 C C . ALA A 1 70 ? -12.287 10.642 9.390 1.00 91.19 70 ALA A C 1
ATOM 554 O O . ALA A 1 70 ? -11.675 10.399 8.351 1.00 91.19 70 ALA A O 1
ATOM 555 N N . GLU A 1 71 ? -12.835 11.839 9.624 1.00 93.62 71 GLU A N 1
ATOM 556 C CA . GLU A 1 71 ? -12.726 12.975 8.693 1.00 93.62 71 GLU A CA 1
ATOM 557 C C . GLU A 1 71 ? -11.299 13.526 8.604 1.00 93.62 71 GLU A C 1
ATOM 559 O O . GLU A 1 71 ? -10.812 13.828 7.515 1.00 93.62 71 GLU A O 1
ATOM 564 N N . GLU A 1 72 ? -10.611 13.638 9.741 1.00 93.38 72 GLU A N 1
ATOM 565 C CA . GLU A 1 72 ? -9.216 14.081 9.791 1.00 93.38 72 GLU A CA 1
ATOM 566 C C . GLU A 1 72 ? -8.310 13.101 9.041 1.00 93.38 72 GLU A C 1
ATOM 568 O O . GLU A 1 72 ? -7.533 13.510 8.179 1.00 93.38 72 GLU A O 1
ATOM 573 N N . MET A 1 73 ? -8.469 11.801 9.299 1.00 91.62 73 MET A N 1
ATOM 574 C CA . MET A 1 73 ? -7.668 10.762 8.655 1.00 91.62 73 MET A CA 1
ATOM 575 C C . MET A 1 73 ? -7.933 10.673 7.155 1.00 91.62 73 MET A C 1
ATOM 577 O O . MET A 1 73 ? -6.984 10.514 6.397 1.00 91.62 73 MET A O 1
ATOM 581 N N . ARG A 1 74 ? -9.183 10.845 6.699 1.00 89.88 74 ARG A N 1
ATOM 582 C CA . ARG A 1 74 ? -9.490 10.940 5.260 1.00 89.88 74 ARG A CA 1
ATOM 583 C C . ARG A 1 74 ? -8.734 12.086 4.590 1.00 89.88 74 ARG A C 1
ATOM 585 O O . ARG A 1 74 ? -8.187 11.900 3.509 1.00 89.88 74 ARG A O 1
ATOM 592 N N . LYS A 1 75 ? -8.680 13.257 5.232 1.00 92.88 75 LYS A N 1
ATOM 593 C CA . LYS A 1 75 ? -7.949 14.420 4.705 1.00 92.88 75 LYS A CA 1
ATOM 594 C C . LYS A 1 75 ? -6.438 14.217 4.734 1.00 92.88 75 LYS A C 1
ATOM 596 O O . LYS A 1 75 ? -5.770 14.633 3.798 1.00 92.88 75 LYS A O 1
ATOM 601 N N . TYR A 1 76 ? -5.919 13.598 5.793 1.00 91.06 76 TYR A N 1
ATOM 602 C CA . TYR A 1 76 ? -4.493 13.312 5.937 1.00 91.06 76 TYR A CA 1
ATOM 603 C C . TYR A 1 76 ? -3.998 12.303 4.896 1.00 91.06 76 TYR A C 1
ATOM 605 O O . TYR A 1 76 ? -2.954 12.509 4.289 1.00 91.06 76 TYR A O 1
ATOM 613 N N . LEU A 1 77 ? -4.760 11.226 4.693 1.00 88.44 77 LEU A N 1
ATOM 614 C CA . LEU A 1 77 ? -4.460 10.185 3.715 1.00 88.44 77 LEU A CA 1
ATOM 615 C C . LEU A 1 77 ? -4.617 10.708 2.278 1.00 88.44 77 LEU A C 1
ATOM 617 O O . LEU A 1 77 ? -3.775 10.427 1.432 1.00 88.44 77 LEU A O 1
ATOM 621 N N . GLY A 1 78 ? -5.633 11.532 2.014 1.00 83.12 78 GLY A N 1
ATOM 622 C CA . GLY A 1 78 ? -5.879 12.086 0.683 1.00 83.12 78 GLY A CA 1
ATOM 623 C C . GLY A 1 78 ? -6.525 11.079 -0.276 1.00 83.12 78 GLY A C 1
ATOM 624 O O . GLY A 1 78 ? -6.981 10.010 0.130 1.00 83.12 78 GLY A O 1
ATOM 625 N N . ALA A 1 79 ? -6.618 11.453 -1.557 1.00 63.81 79 ALA A N 1
ATOM 626 C CA . ALA A 1 79 ? -7.244 10.630 -2.599 1.00 63.81 79 ALA A CA 1
ATOM 627 C C . ALA A 1 79 ? -6.329 9.507 -3.122 1.00 63.81 79 ALA A C 1
ATOM 629 O O . ALA A 1 79 ? -6.828 8.544 -3.693 1.00 63.81 79 ALA A O 1
ATOM 630 N N . ASP A 1 80 ? -5.020 9.604 -2.885 1.00 55.88 80 ASP A N 1
ATOM 631 C CA . ASP A 1 80 ? -3.998 8.723 -3.469 1.00 55.88 80 ASP A CA 1
ATOM 632 C C . ASP A 1 80 ? -3.722 7.456 -2.633 1.00 55.88 80 ASP A C 1
ATOM 634 O O . ASP A 1 80 ? -2.639 6.876 -2.705 1.00 55.88 80 ASP A O 1
ATOM 638 N N . VAL A 1 81 ? -4.674 7.033 -1.792 1.00 52.12 81 VAL A N 1
ATOM 639 C CA . VAL A 1 81 ? -4.500 5.877 -0.883 1.00 52.12 81 VAL A CA 1
ATOM 640 C C . VAL A 1 81 ? -5.114 4.587 -1.431 1.00 52.12 81 VAL A C 1
ATOM 642 O O . VAL A 1 81 ? -5.072 3.558 -0.758 1.00 52.12 81 VAL A O 1
ATOM 645 N N . PHE A 1 82 ? -5.611 4.598 -2.668 1.00 44.03 82 PHE A N 1
ATOM 646 C CA . PHE A 1 82 ? -6.026 3.398 -3.395 1.00 44.03 82 PHE A CA 1
ATOM 647 C C . PHE A 1 82 ? -5.630 3.489 -4.865 1.00 44.03 82 PHE A C 1
ATOM 649 O O . PHE A 1 82 ? -5.902 4.547 -5.474 1.00 44.03 82 PHE A O 1
#

pLDDT: mean 89.14, std 11.72, range [44.03, 97.69]

Foldseek 3Di:
DDWDKDKDKDFQKDKDQPDWAQDPAHNPVGTGTDIDIDGLVVCLVVLPPPPCNPDGMGIDIDIHDDPVCPVVVCVVCDPPVD

Radius of gyration: 15.81 Å; chains: 1; bounding box: 30×31×39 Å